Protein AF-A0AAE3DGA5-F1 (afdb_monomer)

Radius of gyration: 15.66 Å; Cα contacts (8 Å, |Δi|>4): 36; chains: 1; bounding box: 39×21×46 Å

pLDDT: mean 80.95, std 19.24, range [36.5, 97.06]

Solvent-accessible surface area (backbone atoms only — not comparable to full-atom values): 3435 Å² total; per-residue (Å²): 133,82,80,78,69,77,75,74,66,57,69,35,55,58,48,35,54,52,27,50,51,57,18,49,57,25,46,76,68,69,33,58,68,59,17,51,52,37,45,53,53,25,52,51,53,26,49,52,49,48,50,60,62,57,73,66,55,75,88,127

Structure (mmCIF, N/CA/C/O backbone):
data_AF-A0AAE3DGA5-F1
#
_entry.id   AF-A0AAE3DGA5-F1
#
loop_
_atom_site.group_PDB
_atom_site.id
_atom_site.type_symbol
_atom_site.label_atom_id
_atom_site.label_alt_id
_atom_site.label_comp_id
_atom_site.label_asym_id
_atom_site.label_entity_id
_atom_site.label_seq_id
_atom_site.pdbx_PDB_ins_code
_atom_site.Cartn_x
_atom_site.Cartn_y
_atom_site.Cartn_z
_atom_site.occupancy
_atom_site.B_iso_or_equiv
_atom_site.auth_seq_id
_atom_site.auth_comp_id
_atom_site.auth_asym_id
_atom_site.auth_atom_id
_atom_site.pdbx_PDB_model_num
ATOM 1 N N . MET A 1 1 ? -2.209 15.557 -35.373 1.00 36.50 1 MET A N 1
ATOM 2 C CA . MET A 1 1 ? -1.8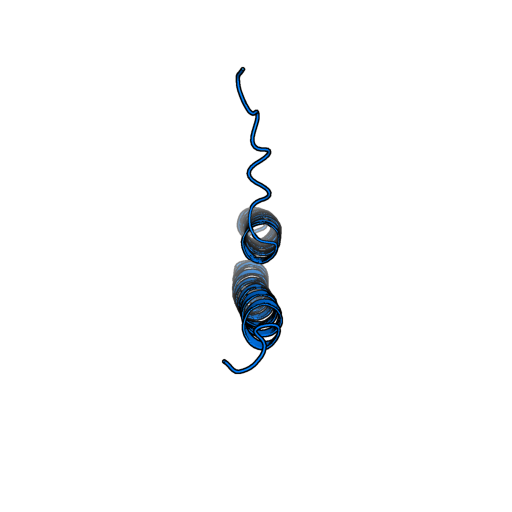23 14.181 -35.014 1.00 36.50 1 MET A CA 1
ATOM 3 C C . MET A 1 1 ? -1.571 14.194 -33.525 1.00 36.50 1 MET A C 1
ATOM 5 O O . MET A 1 1 ? -0.506 14.615 -33.106 1.00 36.50 1 MET A O 1
ATOM 9 N N . SER A 1 2 ? -2.599 13.900 -32.733 1.00 46.06 2 SER A N 1
ATOM 10 C CA . SER A 1 2 ? -2.433 13.758 -31.290 1.00 46.06 2 SER A CA 1
ATOM 11 C C . SER A 1 2 ? -2.001 12.321 -31.079 1.00 46.06 2 SER A C 1
ATOM 13 O O . SER A 1 2 ? -2.828 11.414 -31.154 1.00 46.06 2 SER A O 1
ATOM 15 N N . GLU A 1 3 ? -0.695 12.102 -30.949 1.00 46.94 3 GLU A N 1
ATOM 16 C CA . GLU A 1 3 ? -0.186 10.860 -30.383 1.00 46.94 3 GLU A CA 1
ATOM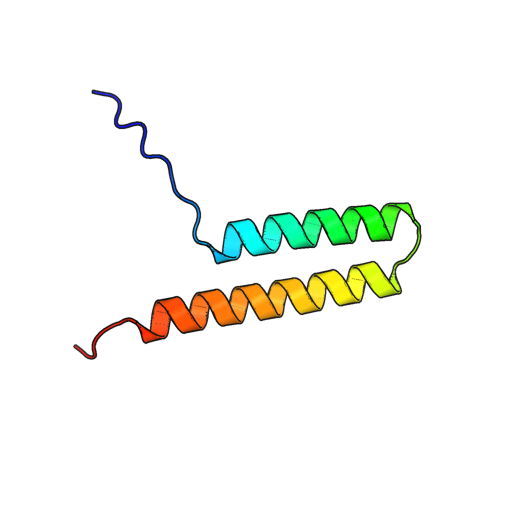 17 C C . GLU A 1 3 ? -0.769 10.781 -28.974 1.00 46.94 3 GLU A C 1
ATOM 19 O O . GLU A 1 3 ? -0.265 11.390 -28.033 1.00 46.94 3 GLU A O 1
ATOM 24 N N . ASN A 1 4 ? -1.898 10.082 -28.850 1.00 50.59 4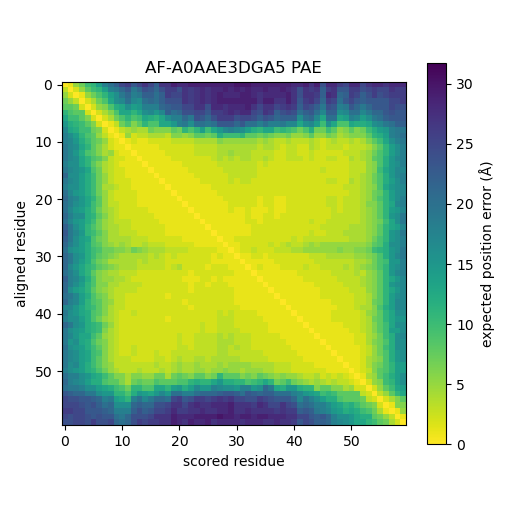 ASN A N 1
ATOM 25 C CA . ASN A 1 4 ? -2.363 9.536 -27.590 1.00 50.59 4 ASN A CA 1
ATOM 26 C C . ASN A 1 4 ? -1.319 8.494 -27.194 1.00 50.59 4 ASN A C 1
ATOM 28 O O . ASN A 1 4 ? -1.514 7.296 -27.385 1.00 50.59 4 ASN A O 1
ATOM 32 N N . MET A 1 5 ? -0.173 8.980 -26.723 1.00 47.94 5 MET A N 1
ATOM 33 C CA . MET A 1 5 ? 0.793 8.207 -25.982 1.00 47.94 5 MET A CA 1
ATOM 34 C C . MET A 1 5 ? 0.001 7.720 -24.776 1.00 47.94 5 MET A C 1
ATOM 36 O O . MET A 1 5 ? -0.222 8.463 -23.822 1.00 47.94 5 MET A O 1
ATOM 40 N N . GLN A 1 6 ? -0.538 6.503 -24.876 1.00 50.16 6 GLN A N 1
ATOM 41 C CA . GLN A 1 6 ? -0.836 5.697 -23.709 1.00 50.16 6 GLN A CA 1
ATOM 42 C C . GLN A 1 6 ? 0.478 5.709 -22.938 1.00 50.16 6 GLN A C 1
ATOM 44 O O . GLN A 1 6 ? 1.422 5.019 -23.310 1.00 50.16 6 GLN A O 1
ATOM 49 N N . GLN A 1 7 ? 0.604 6.623 -21.975 1.00 53.97 7 GLN A N 1
ATOM 50 C CA . GLN A 1 7 ? 1.693 6.598 -21.024 1.00 53.97 7 GLN A CA 1
ATOM 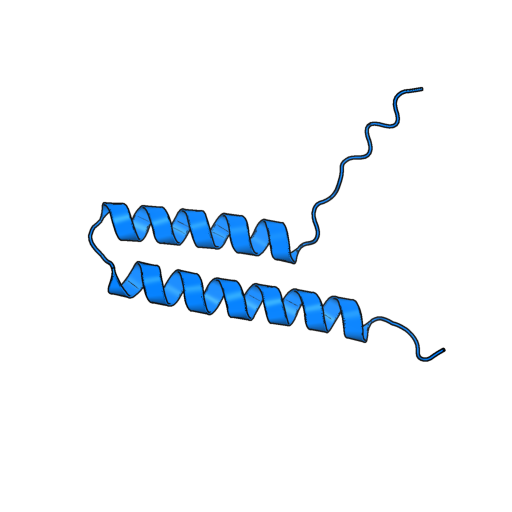51 C C . GLN A 1 7 ? 1.441 5.322 -20.237 1.00 53.97 7 GLN A C 1
ATOM 53 O O . GLN A 1 7 ? 0.702 5.329 -19.255 1.00 53.97 7 GLN A O 1
ATOM 58 N N . GLU A 1 8 ? 1.945 4.202 -20.751 1.00 60.00 8 GLU A N 1
ATOM 59 C CA . GLU A 1 8 ? 2.036 2.972 -19.993 1.00 60.00 8 GLU A CA 1
ATOM 60 C C . GLU A 1 8 ? 2.924 3.324 -18.811 1.00 60.00 8 GLU A C 1
ATOM 62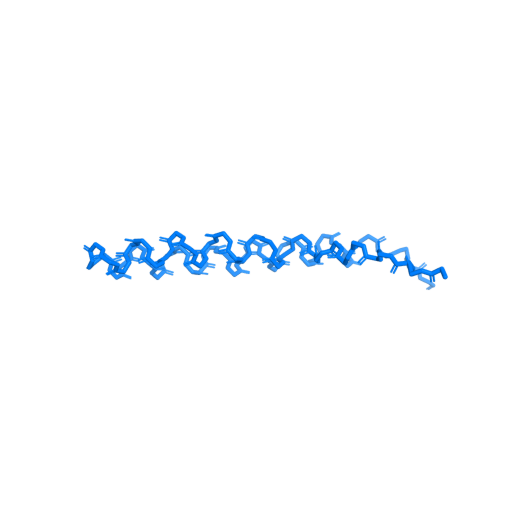 O O . GLU A 1 8 ? 4.134 3.525 -18.936 1.00 60.00 8 GLU A O 1
ATOM 67 N N . PHE A 1 9 ? 2.276 3.564 -17.673 1.00 69.31 9 PHE A N 1
ATOM 68 C CA . PHE A 1 9 ? 2.989 3.821 -16.445 1.00 69.31 9 PHE A CA 1
ATOM 69 C C . PHE A 1 9 ? 3.876 2.603 -16.178 1.00 69.31 9 PHE A C 1
ATOM 71 O O . PHE A 1 9 ? 3.432 1.473 -16.400 1.00 69.31 9 PHE A O 1
ATOM 78 N N . PRO A 1 10 ? 5.120 2.806 -15.721 1.00 80.94 10 PRO A N 1
ATOM 79 C CA . PRO A 1 10 ? 5.998 1.698 -15.388 1.00 80.94 10 PRO A CA 1
ATOM 80 C C . PRO A 1 10 ? 5.286 0.689 -14.484 1.00 80.94 10 PRO A C 1
ATOM 82 O O . PRO A 1 10 ? 4.542 1.090 -13.589 1.00 80.94 10 PRO A O 1
ATOM 85 N N . ALA A 1 11 ? 5.541 -0.607 -14.670 1.00 84.00 11 ALA A N 1
ATOM 86 C CA . ALA A 1 11 ? 4.828 -1.665 -13.947 1.00 84.00 11 ALA A CA 1
ATOM 87 C C . ALA A 1 11 ? 4.853 -1.489 -12.413 1.00 84.00 11 ALA A C 1
ATOM 89 O O . ALA A 1 11 ? 3.874 -1.804 -11.737 1.00 84.00 11 ALA A O 1
ATOM 90 N N . TYR A 1 12 ? 5.929 -0.902 -11.867 1.00 83.88 12 TYR A N 1
ATOM 91 C CA . TYR A 1 12 ? 6.044 -0.605 -10.436 1.00 83.88 12 TYR A CA 1
ATOM 92 C C . TYR A 1 12 ? 4.980 0.398 -9.958 1.00 83.88 12 TYR A C 1
ATOM 94 O O . TYR A 1 12 ? 4.516 0.310 -8.826 1.00 83.88 12 TYR A O 1
ATOM 102 N N . TYR A 1 13 ? 4.575 1.352 -10.804 1.00 84.88 13 TYR A N 1
ATOM 103 C CA . TYR A 1 13 ? 3.574 2.363 -10.468 1.00 84.88 13 TYR A CA 1
ATOM 104 C C . TYR A 1 13 ? 2.191 1.727 -10.335 1.00 84.88 13 TYR A C 1
ATOM 106 O O . TYR A 1 13 ? 1.499 1.954 -9.346 1.00 84.88 13 TYR A O 1
ATOM 114 N N . THR A 1 14 ? 1.818 0.867 -11.286 1.00 88.81 14 THR A N 1
ATOM 115 C CA . THR A 1 14 ? 0.562 0.111 -11.223 1.00 88.81 14 THR A CA 1
ATOM 116 C C . THR A 1 14 ? 0.525 -0.810 -10.003 1.00 88.81 14 THR A C 1
ATOM 118 O O . THR A 1 14 ? -0.489 -0.839 -9.304 1.00 88.81 14 THR A O 1
ATOM 121 N N . ALA A 1 15 ? 1.630 -1.503 -9.705 1.00 88.56 15 ALA A N 1
ATOM 122 C CA . ALA A 1 15 ? 1.745 -2.356 -8.523 1.00 88.56 15 ALA A CA 1
ATOM 123 C C . ALA A 1 15 ? 1.577 -1.556 -7.219 1.00 88.56 15 ALA A C 1
ATOM 125 O O . ALA A 1 15 ? 0.768 -1.923 -6.368 1.00 88.56 15 ALA A O 1
ATOM 126 N N . LEU A 1 16 ? 2.256 -0.410 -7.086 1.00 91.56 16 LEU A N 1
ATOM 127 C CA . LEU A 1 16 ? 2.107 0.466 -5.919 1.00 91.56 16 LEU A CA 1
ATOM 128 C C . LEU A 1 16 ? 0.674 0.974 -5.756 1.00 91.56 16 LEU A C 1
ATOM 130 O O . LEU A 1 16 ? 0.150 0.958 -4.645 1.00 91.56 16 LEU A O 1
ATOM 134 N N . CYS A 1 17 ? 0.023 1.402 -6.839 1.00 92.25 17 CYS A N 1
ATOM 135 C CA . CYS A 1 17 ? -1.356 1.884 -6.778 1.00 92.25 17 CYS A CA 1
ATOM 136 C C . CYS A 1 17 ? -2.327 0.808 -6.276 1.00 92.25 17 CYS A C 1
ATOM 138 O O . CYS A 1 17 ? -3.176 1.113 -5.441 1.00 92.25 17 CYS A O 1
ATOM 140 N N . ALA A 1 18 ? -2.182 -0.437 -6.737 1.00 92.50 18 ALA A N 1
ATOM 141 C CA . ALA A 1 18 ? -3.005 -1.548 -6.262 1.00 92.50 18 ALA A CA 1
ATOM 142 C C . ALA A 1 18 ? -2.799 -1.798 -4.759 1.00 92.50 18 ALA A C 1
ATOM 144 O O . ALA A 1 18 ? -3.757 -1.851 -3.994 1.00 92.50 18 ALA A O 1
ATOM 145 N N . ARG A 1 19 ? -1.540 -1.835 -4.310 1.00 93.81 19 ARG A N 1
ATOM 146 C CA . ARG A 1 19 ? -1.190 -2.072 -2.900 1.00 93.81 19 ARG A CA 1
ATOM 147 C C . ARG A 1 19 ? -1.638 -0.941 -1.979 1.00 93.81 19 ARG A C 1
ATOM 149 O O . ARG A 1 19 ? -2.020 -1.186 -0.840 1.00 93.81 19 ARG A O 1
ATOM 156 N N . VAL A 1 20 ? -1.625 0.300 -2.458 1.00 95.44 20 VAL A N 1
ATOM 157 C CA . VAL A 1 20 ? -2.175 1.438 -1.712 1.00 95.44 20 VAL A CA 1
ATOM 158 C C . VAL A 1 20 ? -3.692 1.314 -1.565 1.00 95.44 20 VAL A C 1
ATOM 160 O O . VAL A 1 20 ? -4.195 1.599 -0.482 1.00 95.44 20 VAL A O 1
ATOM 163 N N . ALA A 1 21 ? -4.413 0.858 -2.594 1.00 96.31 21 ALA A N 1
ATOM 164 C CA . ALA A 1 21 ? -5.852 0.606 -2.488 1.00 96.31 21 ALA A CA 1
ATOM 165 C C . ALA A 1 21 ? -6.155 -0.480 -1.440 1.00 96.31 21 ALA A C 1
ATOM 167 O O . ALA A 1 21 ? -6.936 -0.236 -0.524 1.00 96.31 21 ALA A O 1
ATOM 168 N N . ASP A 1 22 ? -5.436 -1.606 -1.484 1.00 94.81 22 ASP A N 1
ATOM 169 C CA . ASP A 1 22 ? -5.563 -2.683 -0.491 1.00 94.81 22 ASP A CA 1
ATOM 170 C C . ASP A 1 22 ? -5.255 -2.195 0.940 1.00 94.81 22 ASP A C 1
ATOM 172 O O . ASP A 1 22 ? -5.898 -2.591 1.916 1.00 94.81 22 ASP A O 1
ATOM 176 N N . ALA A 1 23 ? -4.261 -1.313 1.088 1.00 95.94 23 ALA A N 1
ATOM 177 C CA . ALA A 1 23 ? -3.918 -0.729 2.378 1.00 95.94 23 ALA A CA 1
ATOM 178 C C . ALA A 1 23 ? -5.011 0.222 2.884 1.00 95.94 23 ALA A C 1
ATOM 180 O O . ALA A 1 23 ? -5.292 0.226 4.081 1.00 95.94 23 ALA A O 1
ATOM 181 N N . ILE A 1 24 ? -5.638 1.004 2.000 1.00 96.50 24 ILE A N 1
ATOM 182 C CA . ILE A 1 24 ? -6.773 1.869 2.348 1.00 96.50 24 ILE A CA 1
ATOM 183 C C . ILE A 1 24 ? -7.951 1.019 2.831 1.00 96.50 24 ILE A C 1
ATOM 185 O O . ILE A 1 24 ? -8.473 1.300 3.909 1.00 96.50 24 ILE A O 1
ATOM 189 N N . ASP A 1 25 ? -8.287 -0.070 2.138 1.00 96.81 25 ASP A N 1
ATOM 190 C CA . ASP A 1 25 ? -9.353 -0.988 2.564 1.00 96.81 25 ASP A CA 1
ATOM 191 C C . ASP A 1 25 ? -9.072 -1.589 3.954 1.00 96.81 25 ASP A C 1
ATOM 193 O O . ASP A 1 25 ? -9.976 -1.749 4.783 1.00 96.81 25 ASP A O 1
ATOM 197 N N . ALA A 1 26 ? -7.807 -1.899 4.253 1.00 95.62 26 ALA A N 1
ATOM 198 C CA . ALA A 1 26 ? -7.396 -2.363 5.576 1.00 95.62 26 ALA A CA 1
ATOM 199 C C . ALA A 1 26 ? -7.474 -1.253 6.643 1.00 95.62 26 ALA A C 1
ATOM 201 O O . ALA A 1 26 ? -7.849 -1.530 7.788 1.00 95.62 26 ALA A O 1
ATOM 202 N N . LEU A 1 27 ? -7.165 0.000 6.290 1.00 95.69 27 LEU A N 1
ATOM 203 C CA . LEU A 1 27 ? -7.322 1.158 7.179 1.00 95.69 27 LEU A CA 1
ATOM 204 C C . LEU A 1 27 ? -8.796 1.436 7.499 1.00 95.69 27 LEU A C 1
ATOM 206 O O . LEU A 1 27 ? -9.114 1.710 8.657 1.00 95.69 27 LEU A O 1
ATOM 210 N N . GLU A 1 28 ? -9.695 1.322 6.520 1.00 96.62 28 GLU A N 1
ATOM 211 C CA . GLU A 1 28 ? -11.143 1.482 6.722 1.00 96.62 28 GLU A CA 1
ATOM 212 C C . GLU A 1 28 ? -11.709 0.431 7.687 1.00 96.62 28 GLU A C 1
ATOM 214 O O . GLU A 1 28 ? -12.591 0.723 8.496 1.00 96.62 28 GLU A O 1
ATOM 219 N N . GLN A 1 29 ? -11.129 -0.770 7.685 1.00 96.19 29 GLN A N 1
ATOM 220 C CA . GLN A 1 29 ? -11.438 -1.841 8.637 1.00 96.19 29 GLN A CA 1
ATOM 221 C C . GLN A 1 29 ? -10.755 -1.667 10.006 1.00 96.19 29 GLN A C 1
ATOM 223 O O . GLN A 1 29 ? -10.849 -2.554 10.855 1.00 96.19 29 GLN A O 1
ATOM 228 N N . GLN A 1 30 ? -10.049 -0.551 10.233 1.00 96.31 30 GLN A N 1
ATOM 229 C CA . GLN A 1 30 ? -9.221 -0.292 11.421 1.00 96.31 30 GLN A CA 1
ATOM 230 C C . GLN A 1 30 ? -8.124 -1.348 11.641 1.00 96.31 30 GLN A C 1
ATOM 232 O O . GLN A 1 30 ? -7.593 -1.504 12.744 1.00 96.31 30 GLN A O 1
ATOM 237 N N . ASN A 1 31 ? -7.745 -2.065 10.583 1.00 96.00 31 ASN A N 1
ATOM 238 C CA . ASN A 1 31 ? -6.709 -3.083 10.608 1.00 96.00 31 ASN A CA 1
ATOM 239 C C . ASN A 1 31 ? -5.356 -2.478 10.209 1.00 96.00 31 ASN A C 1
ATOM 241 O O . ASN A 1 31 ? -4.781 -2.771 9.159 1.00 96.00 31 ASN A O 1
ATOM 245 N N . TYR A 1 32 ? -4.834 -1.614 11.080 1.00 93.62 32 TYR A N 1
ATOM 246 C CA . TYR A 1 32 ? -3.584 -0.882 10.843 1.00 93.62 32 TYR A CA 1
ATOM 247 C C . TYR A 1 32 ? -2.363 -1.797 10.679 1.00 93.62 32 TYR A C 1
ATOM 249 O O . TYR A 1 32 ? -1.413 -1.439 9.984 1.00 93.62 32 TYR A O 1
ATOM 257 N N . GLY A 1 33 ? -2.385 -2.978 11.310 1.00 95.56 33 GLY A N 1
ATOM 258 C CA . GLY A 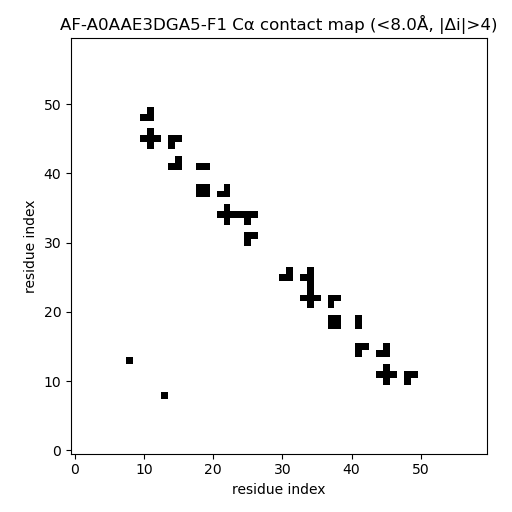1 33 ? -1.337 -3.987 11.156 1.00 95.56 33 GLY A CA 1
ATOM 259 C C . GLY A 1 33 ? -1.274 -4.505 9.722 1.00 95.56 33 GLY A C 1
ATOM 260 O O . GLY A 1 33 ? -0.226 -4.407 9.087 1.00 95.56 33 GLY A O 1
ATOM 261 N N . ALA A 1 34 ? -2.418 -4.946 9.190 1.00 94.25 34 ALA A N 1
ATOM 262 C CA . ALA A 1 34 ? -2.516 -5.403 7.808 1.00 94.25 34 ALA A CA 1
ATOM 263 C C . ALA A 1 34 ? -2.205 -4.283 6.807 1.00 94.25 34 ALA A C 1
ATOM 265 O O . ALA A 1 34 ? -1.446 -4.509 5.871 1.00 94.25 34 ALA A O 1
ATOM 266 N N . ALA A 1 35 ? -2.706 -3.063 7.032 1.00 96.06 35 ALA A N 1
ATOM 267 C CA . ALA A 1 35 ? -2.405 -1.922 6.166 1.00 96.06 35 ALA A CA 1
ATOM 268 C C . ALA A 1 35 ? -0.894 -1.648 6.077 1.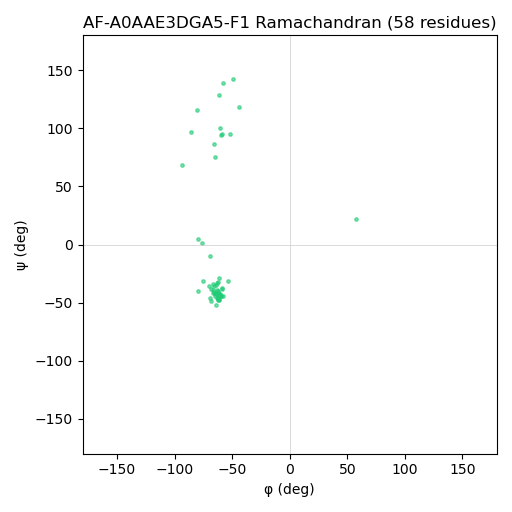00 96.06 35 ALA A C 1
ATOM 270 O O . ALA A 1 35 ? -0.353 -1.440 4.991 1.00 96.06 35 ALA A O 1
ATOM 271 N N . ARG A 1 36 ? -0.191 -1.691 7.215 1.00 95.94 36 ARG A N 1
ATOM 272 C CA . ARG A 1 36 ? 1.266 -1.529 7.256 1.00 95.94 36 ARG A CA 1
ATOM 273 C C . ARG A 1 36 ? 1.977 -2.645 6.492 1.00 95.94 36 ARG A C 1
ATOM 275 O O . ARG A 1 36 ? 2.895 -2.347 5.732 1.00 95.94 36 ARG A O 1
ATOM 282 N N . ASP A 1 37 ? 1.580 -3.898 6.695 1.00 97.06 37 ASP A N 1
ATOM 283 C CA . ASP A 1 37 ? 2.218 -5.035 6.025 1.00 97.06 37 ASP A CA 1
ATOM 284 C C . ASP A 1 37 ? 2.005 -4.971 4.504 1.00 97.06 37 ASP A C 1
ATOM 286 O O . ASP A 1 37 ? 2.960 -5.135 3.748 1.00 97.06 37 ASP A O 1
ATOM 290 N N . VAL A 1 38 ? 0.799 -4.607 4.053 1.00 95.69 38 VAL A N 1
ATOM 291 C CA . VAL A 1 38 ? 0.479 -4.393 2.632 1.00 95.69 38 VAL A CA 1
ATOM 292 C C . VAL A 1 38 ? 1.346 -3.292 2.014 1.00 95.69 38 VAL A C 1
ATOM 294 O O . VAL A 1 38 ? 1.879 -3.485 0.920 1.00 95.69 38 VAL A O 1
ATOM 297 N N . LEU A 1 39 ? 1.542 -2.162 2.706 1.00 95.19 39 LEU A N 1
ATOM 298 C CA . LEU A 1 39 ? 2.400 -1.079 2.212 1.00 95.19 39 LEU A CA 1
ATOM 299 C C . LEU A 1 39 ? 3.867 -1.511 2.102 1.00 95.19 39 LEU A C 1
ATOM 301 O O . LEU A 1 39 ? 4.506 -1.238 1.088 1.00 95.19 39 LEU A O 1
ATOM 305 N N . ILE A 1 40 ? 4.398 -2.206 3.114 1.00 95.75 40 ILE A N 1
ATOM 306 C CA . ILE A 1 40 ? 5.786 -2.694 3.102 1.00 95.75 40 ILE A CA 1
ATOM 307 C C . ILE A 1 40 ? 5.987 -3.687 1.954 1.00 95.75 40 ILE A C 1
ATOM 309 O O . ILE A 1 40 ? 6.935 -3.543 1.182 1.00 95.75 40 ILE A O 1
ATOM 313 N N . SER A 1 41 ? 5.083 -4.659 1.806 1.00 94.25 41 SER A N 1
ATOM 314 C CA . SER A 1 41 ? 5.149 -5.635 0.717 1.00 94.25 41 SER A CA 1
ATOM 315 C C . SER A 1 41 ? 5.016 -4.975 -0.654 1.00 94.25 41 SER A C 1
ATOM 317 O O . SER A 1 41 ? 5.757 -5.328 -1.565 1.00 94.25 41 SER A O 1
ATOM 319 N N . GLY A 1 42 ? 4.135 -3.982 -0.802 1.00 93.38 42 GLY A N 1
ATOM 320 C CA . GLY A 1 42 ? 3.983 -3.255 -2.060 1.00 93.38 42 GLY A CA 1
ATOM 321 C C . GLY A 1 42 ? 5.214 -2.439 -2.449 1.00 93.38 42 GLY A C 1
ATOM 322 O O . GLY A 1 42 ? 5.563 -2.379 -3.625 1.00 93.38 42 GLY A O 1
ATOM 323 N N . MET A 1 43 ? 5.914 -1.851 -1.474 1.00 92.12 43 MET A N 1
ATOM 324 C CA . MET A 1 43 ? 7.183 -1.161 -1.725 1.00 92.12 43 MET A CA 1
ATOM 325 C C . MET A 1 43 ? 8.292 -2.128 -2.157 1.00 92.12 43 MET A C 1
ATOM 327 O O . MET A 1 43 ? 9.032 -1.809 -3.083 1.00 92.12 43 MET A O 1
ATOM 331 N N . GLN A 1 44 ? 8.386 -3.302 -1.527 1.00 93.56 44 GLN A N 1
ATOM 332 C CA . GLN A 1 44 ? 9.363 -4.335 -1.899 1.00 93.56 44 GLN A CA 1
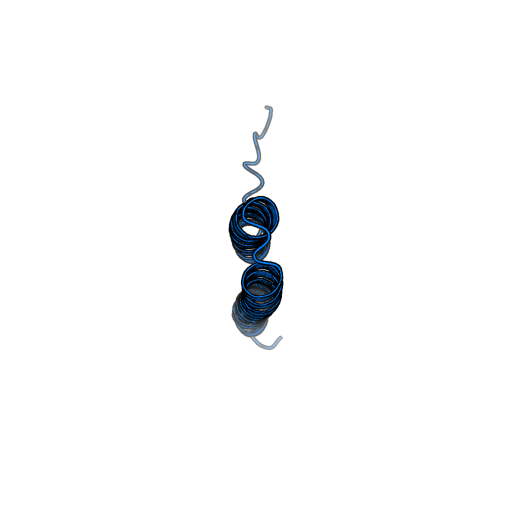ATOM 333 C C . GLN A 1 44 ? 9.100 -4.891 -3.303 1.00 93.56 44 GLN A C 1
ATOM 335 O O . GLN A 1 44 ? 10.026 -5.031 -4.094 1.00 93.56 44 GLN A O 1
ATOM 340 N N . GLU A 1 45 ? 7.835 -5.147 -3.639 1.00 91.38 45 GLU A N 1
ATOM 341 C CA . GLU A 1 45 ? 7.432 -5.581 -4.981 1.00 91.38 45 GLU A CA 1
ATOM 342 C C . GLU A 1 45 ? 7.789 -4.525 -6.038 1.00 91.38 45 GLU A C 1
ATOM 344 O O . GLU A 1 45 ? 8.331 -4.845 -7.095 1.00 91.38 45 GLU A O 1
ATOM 349 N N . ALA A 1 46 ? 7.553 -3.245 -5.742 1.00 89.88 46 ALA A N 1
ATOM 350 C CA . ALA A 1 46 ? 7.937 -2.154 -6.630 1.00 89.88 46 ALA A CA 1
ATOM 351 C C . ALA A 1 46 ? 9.458 -2.072 -6.833 1.00 89.88 46 ALA A C 1
ATOM 353 O O . ALA A 1 46 ? 9.914 -1.850 -7.955 1.00 89.88 46 ALA A O 1
ATOM 354 N N . GLU A 1 47 ? 10.237 -2.267 -5.768 1.00 89.81 47 GLU A N 1
ATOM 355 C CA . GLU A 1 47 ? 11.699 -2.320 -5.825 1.00 89.81 47 GLU A CA 1
ATOM 356 C C . GLU A 1 47 ? 12.186 -3.489 -6.694 1.00 89.81 47 GLU A C 1
ATOM 358 O O . GLU A 1 47 ? 13.010 -3.280 -7.583 1.00 89.81 47 GLU A O 1
ATOM 363 N N . GLU A 1 48 ? 11.622 -4.687 -6.526 1.00 90.50 48 GLU A N 1
ATOM 364 C CA . GLU A 1 48 ? 11.940 -5.863 -7.347 1.00 90.50 48 GLU A CA 1
ATOM 365 C C . GLU A 1 48 ? 11.628 -5.627 -8.832 1.00 90.50 48 GLU A C 1
ATOM 367 O O . GLU A 1 48 ? 12.443 -5.933 -9.710 1.00 90.50 48 GLU A O 1
ATOM 372 N N . ILE A 1 49 ? 10.478 -5.015 -9.124 1.00 87.56 49 ILE A N 1
ATOM 373 C CA . ILE A 1 49 ? 10.071 -4.652 -10.483 1.00 87.56 49 ILE A CA 1
ATOM 374 C C . ILE A 1 49 ? 11.041 -3.630 -11.100 1.00 87.56 49 ILE A C 1
ATOM 376 O O . ILE A 1 49 ? 11.343 -3.721 -12.294 1.00 87.56 49 ILE A O 1
ATOM 380 N N . ILE A 1 50 ? 11.530 -2.658 -10.323 1.00 85.44 50 ILE A N 1
ATOM 381 C CA . ILE A 1 50 ? 12.521 -1.674 -10.785 1.00 85.44 50 ILE A CA 1
ATOM 382 C C . ILE A 1 50 ? 13.866 -2.355 -11.046 1.00 85.44 50 ILE A C 1
ATOM 384 O O . ILE A 1 50 ? 14.433 -2.163 -12.120 1.00 85.44 50 ILE A O 1
ATOM 388 N N . LEU A 1 51 ? 14.358 -3.172 -10.112 1.00 87.12 51 LEU A N 1
ATOM 389 C CA . LEU A 1 51 ? 15.630 -3.886 -10.248 1.00 87.12 51 LEU A CA 1
ATOM 390 C C . LEU A 1 51 ? 15.618 -4.815 -11.464 1.00 87.12 51 LEU A C 1
ATOM 392 O O . LEU A 1 51 ? 16.530 -4.765 -12.279 1.00 87.12 51 LEU A O 1
ATOM 396 N N . THR A 1 52 ? 14.534 -5.564 -11.670 1.00 83.31 52 THR A N 1
ATOM 397 C CA . THR A 1 52 ? 14.386 -6.464 -12.826 1.00 83.31 52 THR A CA 1
ATOM 398 C C . THR A 1 52 ? 14.361 -5.704 -14.157 1.00 83.31 52 THR A C 1
ATOM 400 O O . THR A 1 52 ? 14.879 -6.187 -15.163 1.00 83.31 52 THR A O 1
ATOM 403 N N . GLN A 1 53 ? 13.786 -4.498 -14.183 1.00 75.12 53 GLN A N 1
ATOM 404 C CA . GLN A 1 53 ? 13.801 -3.636 -15.370 1.00 75.12 53 GLN A CA 1
ATOM 405 C C . GLN A 1 53 ? 15.167 -2.973 -15.606 1.00 75.12 53 GLN A C 1
ATOM 407 O O . GLN A 1 53 ? 15.532 -2.733 -16.757 1.00 75.12 53 GLN A O 1
ATOM 412 N N . VAL A 1 54 ? 15.925 -2.685 -14.544 1.00 63.22 54 VAL A N 1
ATOM 413 C CA . VAL A 1 54 ? 17.257 -2.060 -14.612 1.00 63.22 54 VAL A CA 1
ATOM 414 C C . VAL A 1 54 ? 18.350 -3.073 -14.975 1.00 63.22 54 VAL A C 1
ATOM 416 O O . VAL A 1 54 ? 19.202 -2.763 -15.808 1.00 63.22 54 VAL A O 1
ATOM 419 N N . ASP A 1 55 ? 18.302 -4.294 -14.438 1.00 58.09 55 ASP A N 1
ATOM 420 C CA . ASP A 1 55 ? 19.228 -5.395 -14.763 1.00 58.09 55 ASP A CA 1
ATOM 421 C C . ASP A 1 55 ? 19.036 -5.954 -16.188 1.00 58.09 55 ASP A C 1
ATOM 423 O O . ASP A 1 55 ? 19.876 -6.693 -16.698 1.00 58.09 55 ASP A O 1
ATOM 427 N N . GLY A 1 56 ? 17.968 -5.551 -16.886 1.00 51.47 56 GLY A N 1
ATOM 428 C CA . GLY A 1 56 ? 17.780 -5.789 -18.320 1.00 51.47 56 GLY A CA 1
ATOM 429 C C . GLY A 1 56 ? 18.612 -4.879 -19.237 1.00 51.47 56 GLY A C 1
ATOM 430 O O . GLY A 1 56 ? 18.494 -4.977 -20.460 1.00 51.47 56 GLY A O 1
ATOM 431 N N . SER A 1 57 ? 19.436 -3.980 -18.687 1.00 46.69 57 SER A N 1
ATOM 432 C CA . SER A 1 57 ? 20.302 -3.103 -19.477 1.00 46.69 57 SER A CA 1
ATOM 433 C C . SER A 1 57 ? 21.569 -3.863 -19.905 1.00 46.69 57 SER A C 1
ATOM 435 O O . SER A 1 57 ? 22.359 -4.256 -19.042 1.00 46.69 57 SER A O 1
ATOM 437 N N . PRO A 1 58 ? 21.806 -4.104 -21.213 1.00 44.16 58 PRO A N 1
ATOM 438 C CA . PRO A 1 58 ? 23.046 -4.724 -21.650 1.00 44.16 58 PRO A CA 1
ATOM 439 C C . PRO A 1 58 ? 24.196 -3.799 -21.256 1.00 44.16 58 PRO A C 1
ATOM 441 O O . PRO A 1 58 ? 24.164 -2.600 -21.542 1.00 44.16 58 PRO A O 1
ATOM 444 N N . ALA A 1 59 ? 25.197 -4.366 -20.583 1.00 45.94 59 ALA A N 1
ATOM 445 C CA . ALA A 1 59 ? 26.458 -3.701 -20.300 1.00 45.94 59 ALA A CA 1
ATOM 446 C C . ALA A 1 59 ? 26.944 -2.968 -21.563 1.00 45.94 59 ALA A C 1
ATOM 448 O O . ALA A 1 59 ? 27.136 -3.590 -22.611 1.00 45.94 59 ALA A O 1
ATOM 449 N N . LYS A 1 60 ? 27.064 -1.642 -21.466 1.00 39.75 60 LYS A N 1
ATOM 450 C CA . LYS A 1 60 ? 27.658 -0.798 -22.503 1.00 39.75 60 LYS A CA 1
ATOM 451 C C . LYS A 1 60 ? 29.177 -0.912 -22.474 1.00 39.75 60 LYS A C 1
ATOM 453 O O . LYS A 1 60 ? 29.729 -0.950 -21.353 1.00 39.75 60 LYS A O 1
#

Secondary structure (DSSP, 8-state):
----------HHHHHHHHHHHHHHHHHHTT-HHHHHHHHHHHHHHHHHHHHHHHTTS---

Foldseek 3Di:
DPPPPPPPDQPLVVLQVVLQVVLVVCVVVVNNVVSVVSNVVSVVVSVVSVVVVVV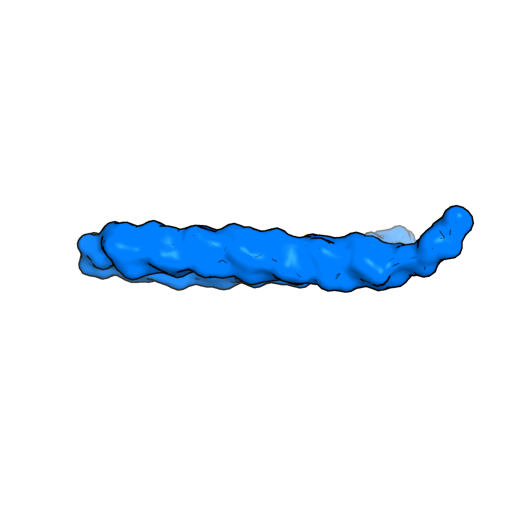PDPDD

Sequence (60 aa):
MSENMQQEFPAYYTALCARVADAIDALEQQNYGAARDVLISGMQEAEEIILTQVDGSPAK

Mean predicted aligned error: 8.62 Å

Nearest PDB structures (foldseek):
  8q4h-assembly1_D  TM=8.542E-01  e=5.856E+00  Desulfitobacterium hafniense TCE1
  2hr5-assembly1_A  TM=6.692E-01  e=5.856E+00  Pyrococcus furiosus
  5t8l-assembly1_A  TM=7.256E-01  e=8.579E+00  Saccharomyces cerevisiae S288C

Organism: NCBI:txid3064195